Protein AF-A0A848CBA3-F1 (afdb_monomer_lite)

Foldseek 3Di:
DPPPPPPPQFADPVPRDPDDKDWDWDFDWDDDPVDTDDTPPTDDDQQTWIADPPPRDIDGNVNRGPPDDPPPPDFAEAEAECQLADPVRQVLLVVLAADPPDPCNPAWHDDPFGIKGFLDPDPVVVVVSVGDPLVSVVSVVCVVVVGRMYHYGNPTDHDPPRDGHDD

Secondary structure (DSSP, 8-state):
---TTTTTTB--TTT---S-EEE--EEEEEEETTEEEEEEEEE--TTSEEEETTT--EEEHHHHB--S--------EEEEEGGGS-HHHHHHHHHTS--TT-TTTTSEEEETTEEEEE--S-THHHHHTT--HHHHHHHHHHHHTT-SEEEEETTSPPPTTS-----

Sequence (167 aa):
MPNKNMLAGLRCPRCASAEPFDIVVTGWASVYDNKCVDIRNVNWHDTDLCICKKCGYGGVINDFKCSEPMDIPTFETAYISTGHITEEDSHKLNDNAWKEDSEHSDIIISHYAGWIIWVPESSEFFENLGMSDDFMRLLRIVESGGFTMLYLSGGAPLVNGLRKFSW

pLDDT: mean 84.91, std 13.36, range [34.66, 96.5]

InterPro domains:
  IPR046025 Domain of unknown function DUF5983 [PF19419] (80-167)

Organism: NCBI:txid901

Radius of gyration: 27.35 Å; chains: 1; bounding box: 66×35×69 Å

Structure (mmCIF, N/CA/C/O backbone):
data_AF-A0A848CBA3-F1
#
_entry.id   AF-A0A848CBA3-F1
#
loop_
_atom_site.group_PDB
_atom_site.id
_atom_site.type_symbol
_atom_site.label_atom_id
_atom_site.label_alt_id
_atom_site.label_comp_id
_atom_site.label_asym_id
_atom_site.label_entity_id
_atom_site.label_seq_id
_atom_site.pdbx_PDB_ins_code
_atom_site.Cartn_x
_atom_site.Cartn_y
_atom_site.Cartn_z
_atom_site.occupancy
_atom_site.B_iso_or_equiv
_atom_site.auth_seq_id
_atom_site.auth_comp_id
_atom_site.auth_asym_id
_atom_site.auth_atom_id
_atom_site.pdbx_PDB_model_num
ATOM 1 N N . MET A 1 1 ? 21.057 23.018 -20.439 1.00 34.66 1 MET A N 1
ATOM 2 C CA . MET A 1 1 ? 21.353 21.823 -19.615 1.00 34.66 1 MET A CA 1
ATOM 3 C C . MET A 1 1 ? 21.393 20.621 -20.544 1.00 34.66 1 MET A C 1
ATOM 5 O O . MET A 1 1 ? 20.486 20.532 -21.366 1.00 34.66 1 MET A O 1
ATOM 9 N N . PRO A 1 2 ? 22.411 19.746 -20.494 1.00 35.69 2 PRO A N 1
ATOM 10 C CA . PRO A 1 2 ? 22.375 18.518 -21.278 1.00 35.69 2 PRO A CA 1
ATOM 11 C C . PRO A 1 2 ? 21.242 17.628 -20.755 1.00 35.69 2 PRO A C 1
ATOM 13 O O . PRO A 1 2 ? 21.000 17.564 -19.549 1.00 35.69 2 PRO A O 1
ATOM 16 N N . ASN A 1 3 ? 20.511 17.013 -21.683 1.00 39.97 3 ASN A N 1
ATOM 17 C CA . ASN A 1 3 ? 19.377 16.136 -21.419 1.00 39.97 3 ASN A CA 1
ATOM 18 C C . ASN A 1 3 ? 19.822 14.993 -20.486 1.00 39.97 3 ASN A C 1
ATOM 20 O O . ASN A 1 3 ? 20.561 14.104 -20.900 1.00 39.97 3 ASN A O 1
ATOM 24 N N . LYS A 1 4 ? 19.438 15.064 -19.205 1.00 47.22 4 LYS A N 1
ATOM 25 C CA . LYS A 1 4 ? 19.969 14.211 -18.127 1.00 47.22 4 LYS A CA 1
ATOM 26 C C . LYS A 1 4 ? 19.510 12.749 -18.230 1.00 47.22 4 LYS A C 1
ATOM 28 O O . LYS A 1 4 ? 20.057 11.916 -17.526 1.00 47.22 4 LYS A O 1
ATOM 33 N N . ASN A 1 5 ? 18.550 12.437 -19.107 1.00 54.16 5 ASN A N 1
ATOM 34 C CA . ASN A 1 5 ? 17.986 11.097 -19.282 1.00 54.16 5 ASN A CA 1
ATOM 35 C C . ASN A 1 5 ? 17.645 10.815 -20.757 1.00 54.16 5 ASN A C 1
ATOM 37 O O . ASN A 1 5 ? 16.479 10.716 -21.127 1.00 54.16 5 ASN A O 1
ATOM 41 N N . MET A 1 6 ? 18.653 10.664 -21.621 1.00 55.44 6 MET A N 1
ATOM 42 C CA . MET A 1 6 ? 18.426 10.296 -23.032 1.00 55.44 6 MET A CA 1
ATOM 43 C C . MET A 1 6 ? 17.963 8.837 -23.242 1.00 55.44 6 MET A C 1
ATOM 45 O O . MET A 1 6 ? 17.617 8.473 -24.359 1.00 55.44 6 MET A O 1
ATOM 49 N N . LEU A 1 7 ? 17.923 8.014 -22.186 1.00 69.19 7 LEU A N 1
ATOM 50 C CA . LEU A 1 7 ? 17.557 6.588 -22.237 1.00 69.19 7 LEU A CA 1
ATOM 51 C C . LEU A 1 7 ? 16.406 6.232 -21.275 1.00 69.19 7 LEU A C 1
ATOM 53 O O . LEU A 1 7 ? 16.282 5.084 -20.851 1.00 69.19 7 LEU A O 1
ATOM 57 N N . ALA A 1 8 ? 15.588 7.216 -20.876 1.00 67.50 8 ALA A N 1
ATOM 58 C CA . ALA A 1 8 ? 14.459 6.979 -19.976 1.00 67.50 8 ALA A CA 1
ATOM 59 C C . ALA A 1 8 ? 13.558 5.851 -20.515 1.00 67.50 8 ALA A C 1
ATOM 61 O O . ALA A 1 8 ? 13.061 5.937 -21.635 1.00 67.50 8 ALA A O 1
ATOM 62 N N . GLY A 1 9 ? 13.364 4.799 -19.714 1.00 77.12 9 GLY A N 1
ATOM 63 C CA . GLY A 1 9 ? 12.535 3.639 -20.068 1.00 77.12 9 GLY A CA 1
ATOM 64 C C . GLY A 1 9 ? 13.299 2.392 -20.526 1.00 77.12 9 GLY A C 1
ATOM 65 O O . GLY A 1 9 ? 12.665 1.353 -20.709 1.00 77.12 9 GLY A O 1
ATOM 66 N N . LEU A 1 10 ? 14.631 2.450 -20.662 1.00 87.44 10 LEU A N 1
ATOM 67 C CA . LEU A 1 10 ? 15.447 1.258 -20.909 1.00 87.44 10 LEU A CA 1
ATOM 68 C C . LEU A 1 10 ? 15.950 0.628 -19.603 1.00 87.44 10 LEU A C 1
ATOM 70 O O . LEU A 1 10 ? 16.531 1.311 -18.756 1.00 87.44 10 LEU A O 1
ATOM 74 N N . ARG A 1 11 ? 15.779 -0.689 -19.461 1.00 89.25 11 ARG A N 1
ATOM 75 C CA . ARG A 1 11 ? 16.447 -1.515 -18.445 1.00 89.25 11 ARG A CA 1
ATOM 76 C C . ARG A 1 11 ? 16.899 -2.826 -19.058 1.00 89.25 11 ARG A C 1
ATOM 78 O O . ARG A 1 11 ? 16.246 -3.384 -19.928 1.00 89.25 11 ARG A O 1
ATOM 85 N N . CYS A 1 12 ? 18.017 -3.350 -18.567 1.00 90.75 12 CYS A N 1
ATOM 86 C CA . CYS A 1 12 ? 18.440 -4.684 -18.966 1.00 90.75 12 CYS A CA 1
ATOM 87 C C . CYS A 1 12 ? 17.429 -5.735 -18.470 1.00 90.75 12 CYS A C 1
ATOM 89 O O . CYS A 1 12 ? 17.246 -5.830 -17.253 1.00 90.75 12 CYS A O 1
ATOM 91 N N . PRO A 1 13 ? 16.867 -6.591 -19.343 1.00 89.62 13 PRO A N 1
ATOM 92 C CA . PRO A 1 13 ? 15.917 -7.627 -18.926 1.00 89.62 13 PRO A CA 1
ATOM 93 C C . PRO A 1 13 ? 16.566 -8.711 -18.049 1.00 89.62 13 PRO A C 1
ATOM 95 O O . PRO A 1 13 ? 15.881 -9.439 -17.342 1.00 89.62 13 PRO A O 1
ATOM 98 N N . ARG A 1 14 ? 17.904 -8.817 -18.059 1.00 90.62 14 ARG A N 1
ATOM 99 C CA . ARG A 1 14 ? 18.644 -9.832 -17.297 1.00 90.62 14 ARG A CA 1
ATOM 100 C C . ARG A 1 14 ? 19.041 -9.390 -15.889 1.00 90.62 14 ARG A C 1
ATOM 102 O O . ARG A 1 14 ? 19.064 -10.212 -14.983 1.00 90.62 14 ARG A O 1
ATOM 109 N N . CYS A 1 15 ? 19.437 -8.130 -15.705 1.00 91.00 15 CYS A N 1
ATOM 110 C CA . CYS A 1 15 ? 19.979 -7.647 -14.425 1.00 91.00 15 CYS A CA 1
ATOM 111 C C . CYS A 1 15 ? 19.294 -6.385 -13.888 1.00 91.00 15 CYS A C 1
ATOM 113 O O . CYS A 1 15 ? 19.795 -5.789 -12.934 1.00 91.00 15 CYS A O 1
ATOM 115 N N . ALA A 1 16 ? 18.208 -5.947 -14.535 1.00 87.75 16 ALA A N 1
ATOM 116 C CA . ALA A 1 16 ? 17.440 -4.739 -14.226 1.00 87.75 16 ALA A CA 1
ATOM 117 C C . ALA A 1 16 ? 18.255 -3.429 -14.196 1.00 87.75 16 ALA A C 1
ATOM 119 O O . ALA A 1 16 ? 17.749 -2.396 -13.757 1.00 87.75 16 ALA A O 1
ATOM 120 N N . SER A 1 17 ? 19.508 -3.445 -14.672 1.00 86.75 17 SER A N 1
ATOM 121 C CA . SER A 1 17 ? 20.372 -2.264 -14.674 1.00 86.75 17 SER A CA 1
ATOM 122 C C . SER A 1 17 ? 19.800 -1.171 -15.572 1.00 86.75 17 SER A C 1
ATOM 124 O O . SER A 1 17 ? 19.386 -1.454 -16.697 1.00 86.75 17 SER A O 1
ATOM 126 N N . ALA A 1 18 ? 19.833 0.062 -15.067 1.00 84.44 18 ALA A N 1
ATOM 127 C CA . ALA A 1 18 ? 19.541 1.298 -15.794 1.00 84.44 18 ALA A CA 1
ATOM 128 C C . ALA A 1 18 ? 20.826 2.098 -16.110 1.00 84.44 18 ALA A C 1
ATOM 130 O O . ALA A 1 18 ? 20.771 3.291 -16.400 1.00 84.44 18 ALA A O 1
ATOM 131 N N . GLU A 1 19 ? 21.994 1.460 -15.990 1.00 81.62 19 GLU A N 1
ATOM 132 C CA . GLU A 1 19 ? 23.288 2.026 -16.387 1.00 81.62 19 GLU A CA 1
ATOM 133 C C . GLU A 1 19 ? 23.390 2.209 -17.916 1.00 81.62 19 GLU A C 1
ATOM 135 O O . GLU A 1 19 ? 22.557 1.670 -18.647 1.00 81.62 19 GLU A O 1
ATOM 140 N N . PRO A 1 20 ? 24.400 2.945 -18.430 1.00 87.50 20 PRO A N 1
ATOM 141 C CA . PRO A 1 20 ? 24.575 3.140 -19.867 1.00 87.50 20 PRO A CA 1
ATOM 142 C C . PRO A 1 20 ? 24.591 1.827 -20.662 1.00 87.50 20 PRO A C 1
ATOM 144 O O . PRO A 1 20 ? 25.151 0.818 -20.226 1.00 87.50 20 PRO A O 1
ATOM 147 N N . PHE A 1 21 ? 24.020 1.872 -21.863 1.00 89.44 21 PHE A N 1
ATOM 148 C CA . PHE A 1 21 ? 24.009 0.771 -22.822 1.00 89.44 21 PHE A CA 1
ATOM 149 C C . PHE A 1 21 ? 24.909 1.110 -24.010 1.00 89.44 21 PHE A C 1
ATOM 151 O O . PHE A 1 21 ? 24.984 2.273 -24.410 1.00 89.44 21 PHE A O 1
ATOM 158 N N . ASP A 1 22 ? 25.563 0.105 -24.594 1.00 93.50 22 ASP A N 1
ATOM 159 C CA . ASP A 1 22 ? 26.118 0.264 -25.940 1.00 93.50 22 ASP A CA 1
ATOM 160 C C . ASP A 1 22 ? 25.004 0.005 -26.942 1.00 93.50 22 ASP A C 1
ATOM 162 O O . ASP A 1 22 ? 24.430 -1.082 -26.955 1.00 93.50 22 ASP A O 1
ATOM 166 N N . ILE A 1 23 ? 24.700 0.998 -27.769 1.00 92.56 23 ILE A N 1
ATOM 167 C CA . ILE A 1 23 ? 23.636 0.917 -28.764 1.00 92.56 23 ILE A CA 1
ATOM 168 C C . ILE A 1 23 ? 24.257 1.096 -30.144 1.00 92.56 23 ILE A C 1
ATOM 170 O O . ILE A 1 23 ? 25.078 1.993 -30.354 1.00 92.56 23 ILE A O 1
ATOM 174 N N . VAL A 1 24 ? 23.867 0.243 -31.089 1.00 93.69 24 VAL A N 1
ATOM 175 C CA . VAL A 1 24 ? 24.165 0.467 -32.504 1.00 93.69 24 VAL A CA 1
ATOM 176 C C . VAL A 1 24 ? 23.325 1.641 -32.981 1.00 93.69 24 VAL A C 1
ATOM 178 O O . VAL A 1 24 ? 22.107 1.639 -32.853 1.00 93.69 24 VAL A O 1
ATOM 181 N N . VAL A 1 25 ? 23.992 2.655 -33.519 1.00 90.81 25 VAL A N 1
ATOM 182 C CA . VAL A 1 25 ? 23.354 3.891 -33.966 1.00 90.81 25 VAL A CA 1
ATOM 183 C C . VAL A 1 25 ? 23.702 4.179 -35.419 1.00 90.81 25 VAL A C 1
ATOM 185 O O . VAL A 1 25 ? 24.792 3.850 -35.889 1.00 90.81 25 VAL A O 1
ATOM 188 N N . THR A 1 26 ? 22.798 4.858 -36.116 1.00 91.12 26 THR A N 1
ATOM 189 C CA . THR A 1 26 ? 23.044 5.424 -37.446 1.00 91.12 26 THR A CA 1
ATOM 190 C C . THR A 1 26 ? 23.198 6.934 -37.320 1.00 91.12 26 THR A C 1
ATOM 192 O O . THR A 1 26 ? 22.388 7.591 -36.675 1.00 91.12 26 THR A O 1
ATOM 195 N N . GLY A 1 27 ? 24.228 7.517 -37.930 1.00 89.75 27 GLY A N 1
ATOM 196 C CA . GLY A 1 27 ? 24.459 8.959 -37.866 1.00 89.75 27 GLY A CA 1
ATOM 197 C C . GLY A 1 27 ? 25.418 9.449 -38.942 1.00 89.75 27 GLY A C 1
ATOM 198 O O . GLY A 1 27 ? 26.010 8.667 -39.684 1.00 89.75 27 GLY A O 1
ATOM 199 N N . TRP A 1 28 ? 25.573 10.766 -39.021 1.00 88.44 28 TRP A N 1
ATOM 200 C CA . TRP A 1 28 ? 26.497 11.419 -39.941 1.00 88.44 28 TRP A CA 1
ATOM 201 C C . TRP A 1 28 ? 27.844 11.622 -39.265 1.00 88.44 28 TRP A C 1
ATOM 203 O O . TRP A 1 28 ? 27.936 12.368 -38.292 1.00 88.44 28 TRP A O 1
ATOM 213 N N . ALA A 1 29 ? 28.890 10.987 -39.786 1.00 90.62 29 ALA A N 1
ATOM 214 C CA . ALA A 1 29 ? 30.231 11.079 -39.227 1.00 90.62 29 ALA A CA 1
ATOM 215 C C . ALA A 1 29 ? 31.157 11.973 -40.066 1.00 90.62 29 ALA A C 1
ATOM 217 O O . ALA A 1 29 ? 31.191 11.864 -41.292 1.00 90.62 29 ALA A O 1
ATOM 218 N N . SER A 1 30 ? 31.956 12.816 -39.403 1.00 90.75 30 SER A N 1
ATOM 219 C CA . SER A 1 30 ? 33.079 13.522 -40.038 1.00 90.75 30 SER A CA 1
ATOM 220 C C . SER A 1 30 ? 34.309 12.616 -40.058 1.00 90.75 30 SER A C 1
ATOM 222 O O . SER A 1 30 ? 34.947 12.401 -39.019 1.00 90.75 30 SER A O 1
ATOM 224 N N . VAL A 1 31 ? 34.640 12.097 -41.241 1.00 91.06 31 VAL A N 1
ATOM 225 C CA . VAL A 1 31 ? 35.750 11.160 -41.460 1.00 91.06 31 VAL A CA 1
ATOM 226 C C . VAL A 1 31 ? 36.887 11.858 -42.209 1.00 91.06 31 VAL A C 1
ATOM 228 O O . VAL A 1 31 ? 36.670 12.483 -43.243 1.00 91.06 31 VAL A O 1
ATOM 231 N N . TYR A 1 32 ? 38.096 11.738 -41.671 1.00 90.19 32 TYR A N 1
ATOM 232 C CA . TYR A 1 32 ? 39.364 12.131 -42.283 1.00 90.19 32 TYR A CA 1
ATOM 233 C C . TYR A 1 32 ? 40.214 10.874 -42.478 1.00 90.19 32 TYR A C 1
ATOM 235 O O . TYR A 1 32 ? 40.004 9.881 -41.781 1.00 90.19 32 TYR A O 1
ATOM 243 N N . ASP A 1 33 ? 41.231 10.943 -43.336 1.00 92.50 33 ASP A N 1
ATOM 244 C CA . ASP A 1 33 ? 42.093 9.798 -43.675 1.00 92.50 33 ASP A CA 1
ATOM 245 C C . ASP A 1 33 ? 42.679 9.063 -42.457 1.00 92.50 33 ASP A C 1
ATOM 247 O O . ASP A 1 33 ? 42.939 7.865 -42.514 1.00 92.50 33 ASP A O 1
ATOM 251 N N . ASN A 1 34 ? 42.879 9.766 -41.338 1.00 90.38 34 ASN A N 1
ATOM 252 C CA . ASN A 1 34 ? 43.478 9.218 -40.124 1.00 90.38 34 ASN A CA 1
ATOM 253 C C . ASN A 1 34 ? 42.549 9.163 -38.901 1.00 90.38 34 ASN A C 1
ATOM 255 O O . ASN A 1 34 ? 43.006 8.743 -37.836 1.00 90.38 34 ASN A O 1
ATOM 259 N N . LYS A 1 35 ? 41.289 9.613 -38.997 1.00 85.88 35 LYS A N 1
ATOM 260 C CA . LYS A 1 35 ? 40.373 9.634 -37.842 1.00 85.88 35 LYS A CA 1
ATOM 261 C C . LYS A 1 35 ? 38.908 9.855 -38.213 1.00 85.88 35 LYS A C 1
ATOM 263 O O . LYS A 1 35 ? 38.584 10.603 -39.129 1.00 85.88 35 LYS A O 1
ATOM 268 N N . CYS A 1 36 ? 38.020 9.314 -37.386 1.00 86.25 36 CYS A N 1
ATOM 269 C CA . CYS A 1 36 ? 36.623 9.726 -37.289 1.00 86.25 36 CYS A CA 1
ATOM 270 C C . CYS A 1 36 ? 36.481 10.629 -36.058 1.00 86.25 36 CYS A C 1
ATOM 272 O O . CYS A 1 36 ? 36.865 10.224 -34.963 1.00 86.25 36 CYS A O 1
ATOM 274 N N . VAL A 1 37 ? 36.012 11.866 -36.235 1.00 75.69 37 VAL A N 1
ATOM 275 C CA . VAL A 1 37 ? 36.094 12.893 -35.173 1.00 75.69 37 VAL A CA 1
ATOM 276 C C . VAL A 1 37 ? 34.788 13.061 -34.416 1.00 75.69 37 VAL A C 1
ATOM 278 O O . VAL A 1 37 ? 34.812 13.323 -33.218 1.00 75.69 37 VAL A O 1
ATOM 281 N N . ASP A 1 38 ? 33.660 12.957 -35.112 1.00 82.25 38 ASP A N 1
ATOM 282 C CA . ASP A 1 38 ? 32.371 13.368 -34.568 1.00 82.25 38 ASP A CA 1
ATOM 283 C C . ASP A 1 38 ? 31.243 12.652 -35.310 1.00 82.25 38 ASP A C 1
ATOM 285 O O . ASP A 1 38 ? 31.302 12.556 -36.539 1.00 82.25 38 ASP A O 1
ATOM 289 N N . ILE A 1 39 ? 30.239 12.169 -34.576 1.00 85.00 39 ILE A N 1
ATOM 290 C CA . ILE A 1 39 ? 29.006 11.600 -35.130 1.00 85.00 39 ILE A CA 1
ATOM 291 C C . ILE A 1 39 ? 27.861 12.525 -34.721 1.00 85.00 39 ILE A C 1
ATOM 293 O O . ILE A 1 39 ? 27.578 12.712 -33.540 1.00 85.00 39 ILE A O 1
ATOM 297 N N . ARG A 1 40 ? 27.189 13.102 -35.716 1.00 86.06 40 ARG A N 1
ATOM 298 C CA . ARG A 1 40 ? 26.055 14.017 -35.565 1.00 86.06 40 ARG A CA 1
ATOM 299 C C . ARG A 1 40 ? 24.778 13.359 -36.055 1.00 86.06 40 ARG A C 1
ATOM 301 O O . ARG A 1 40 ? 24.822 12.431 -36.858 1.00 86.06 40 ARG A O 1
ATOM 308 N N . ASN A 1 41 ? 23.637 13.892 -35.621 1.00 83.81 41 ASN A N 1
ATOM 309 C CA . ASN A 1 41 ? 22.312 13.382 -35.992 1.00 83.81 41 ASN A CA 1
ATOM 310 C C . ASN A 1 41 ? 22.206 11.868 -35.745 1.00 83.81 41 ASN A C 1
ATOM 312 O O . ASN A 1 41 ? 21.786 11.112 -36.618 1.00 83.81 41 ASN A O 1
ATOM 316 N N . VAL A 1 42 ? 22.674 11.449 -34.569 1.00 86.88 42 VAL A N 1
ATOM 317 C CA . VAL A 1 42 ? 22.627 10.064 -34.117 1.00 86.88 42 VAL A CA 1
ATOM 318 C C . VAL A 1 42 ? 21.166 9.665 -33.957 1.00 86.88 42 VAL A C 1
ATOM 320 O O . VAL A 1 42 ? 20.422 10.319 -33.228 1.00 86.88 42 VAL A O 1
ATOM 323 N N . ASN A 1 43 ? 20.775 8.602 -34.641 1.00 87.44 43 ASN A N 1
ATOM 324 C CA . ASN A 1 43 ? 19.467 7.988 -34.549 1.00 87.44 43 ASN A CA 1
ATOM 325 C C . ASN A 1 43 ? 19.619 6.502 -34.226 1.00 87.44 43 ASN A C 1
ATOM 327 O O . ASN A 1 43 ? 20.600 5.867 -34.619 1.00 87.44 43 ASN A O 1
ATOM 331 N N . TRP A 1 44 ? 18.632 5.957 -33.534 1.00 90.75 44 TRP A N 1
ATOM 332 C CA . TRP A 1 44 ? 18.513 4.532 -33.261 1.00 90.75 44 TRP A CA 1
ATOM 333 C C . TRP A 1 44 ? 17.044 4.125 -33.309 1.00 90.75 44 TRP A C 1
ATOM 335 O O . TRP A 1 44 ? 16.138 4.940 -33.117 1.00 90.75 44 TRP A O 1
ATOM 345 N N . HIS A 1 45 ? 16.821 2.849 -33.569 1.00 91.12 45 HIS A N 1
ATOM 346 C CA . HIS A 1 45 ? 15.527 2.218 -33.731 1.00 91.12 45 HIS A CA 1
ATOM 347 C C . HIS A 1 45 ? 15.389 1.047 -32.766 1.00 91.12 45 HIS A C 1
ATOM 349 O O . HIS A 1 45 ? 16.365 0.458 -32.316 1.00 91.12 45 HIS A O 1
ATOM 355 N N . ASP A 1 46 ? 14.154 0.653 -32.487 1.00 91.56 46 ASP A N 1
ATOM 356 C CA . ASP A 1 46 ? 13.849 -0.418 -31.532 1.00 91.56 46 ASP A CA 1
ATOM 357 C C . ASP A 1 46 ? 14.455 -1.775 -31.918 1.00 91.56 46 ASP A C 1
ATOM 359 O O . ASP A 1 46 ? 14.668 -2.634 -31.066 1.00 91.56 46 ASP A O 1
ATOM 363 N N . THR A 1 47 ? 14.756 -1.959 -33.201 1.00 93.69 47 THR A N 1
ATOM 364 C CA . THR A 1 47 ? 15.395 -3.152 -33.762 1.00 93.69 47 THR A CA 1
ATOM 365 C C . THR A 1 47 ? 16.921 -3.106 -33.730 1.00 93.69 47 THR A C 1
ATOM 367 O O . THR A 1 47 ? 17.555 -4.104 -34.067 1.00 93.69 47 THR A O 1
ATOM 370 N N . ASP A 1 48 ? 17.522 -1.968 -33.377 1.00 95.00 48 ASP A N 1
ATOM 371 C CA . ASP A 1 48 ? 18.976 -1.840 -33.317 1.00 95.00 48 ASP A CA 1
ATOM 372 C C . ASP A 1 48 ? 19.531 -2.579 -32.098 1.00 95.00 48 ASP A C 1
ATOM 374 O O . ASP A 1 48 ? 18.866 -2.728 -31.071 1.00 95.00 48 ASP A O 1
ATOM 378 N N . LEU A 1 49 ? 20.765 -3.071 -32.215 1.00 95.44 49 LEU A N 1
ATOM 379 C CA . LEU A 1 49 ? 21.398 -3.851 -31.156 1.00 95.44 49 LEU A CA 1
ATOM 380 C C . LEU A 1 49 ? 21.707 -2.984 -29.933 1.00 95.44 49 LEU A C 1
ATOM 382 O O . LEU A 1 49 ? 22.179 -1.853 -30.054 1.00 95.44 49 LEU A O 1
ATOM 386 N N . CYS A 1 50 ? 21.502 -3.564 -28.758 1.00 94.88 50 CYS A N 1
ATOM 387 C CA . CYS A 1 50 ? 21.723 -2.963 -27.454 1.00 94.88 50 CYS A CA 1
ATOM 388 C C . CYS A 1 50 ? 22.459 -3.958 -26.545 1.00 94.88 50 CYS A C 1
ATOM 390 O O . CYS A 1 50 ? 22.075 -5.127 -26.453 1.00 94.88 50 CYS A O 1
ATOM 392 N N . ILE A 1 51 ? 23.519 -3.507 -25.869 1.00 95.81 51 ILE A N 1
ATOM 393 C CA . ILE A 1 51 ? 24.317 -4.314 -24.937 1.00 95.81 51 ILE A CA 1
ATOM 394 C C . ILE A 1 51 ? 24.338 -3.651 -23.559 1.00 95.81 51 ILE A C 1
ATOM 396 O O . ILE A 1 51 ? 24.703 -2.484 -23.401 1.00 95.81 51 ILE A O 1
ATOM 400 N N . CYS A 1 52 ? 23.997 -4.426 -22.528 1.00 94.44 52 CYS A N 1
ATOM 401 C CA . CYS A 1 52 ? 24.115 -4.001 -21.138 1.00 94.44 52 CYS A CA 1
ATOM 402 C C . CYS A 1 52 ? 25.581 -3.967 -20.691 1.00 94.44 52 CYS A C 1
ATOM 404 O O . CYS A 1 52 ? 26.215 -5.019 -20.588 1.00 94.44 52 CYS A O 1
ATOM 406 N N . LYS A 1 53 ? 26.091 -2.793 -20.294 1.00 93.62 53 LYS A N 1
ATOM 407 C CA . LYS A 1 53 ? 27.454 -2.655 -19.750 1.00 93.62 53 LYS A CA 1
ATOM 408 C C . LYS A 1 53 ? 27.703 -3.460 -18.472 1.00 93.62 53 LYS A C 1
ATOM 410 O O . LYS A 1 53 ? 28.816 -3.928 -18.265 1.00 93.62 53 LYS A O 1
ATOM 415 N N . LYS A 1 54 ? 26.677 -3.648 -17.633 1.00 92.94 54 LYS A N 1
ATOM 416 C CA . LYS A 1 54 ? 26.808 -4.327 -16.334 1.00 92.94 54 LYS A CA 1
ATOM 417 C C . LYS A 1 54 ? 26.954 -5.844 -16.449 1.00 92.94 54 LYS A C 1
ATOM 419 O O . LYS A 1 54 ? 27.764 -6.433 -15.747 1.00 92.94 54 LYS A O 1
ATOM 424 N N . CYS A 1 55 ? 26.127 -6.488 -17.277 1.00 94.88 55 CYS A N 1
ATOM 425 C CA . CYS A 1 55 ? 26.066 -7.957 -17.348 1.00 94.88 55 CYS A CA 1
ATOM 426 C C . CYS A 1 55 ? 26.417 -8.547 -18.721 1.00 94.88 55 CYS A C 1
ATOM 428 O O . CYS A 1 55 ? 26.398 -9.768 -18.873 1.00 94.88 55 CYS A O 1
ATOM 430 N N . GLY A 1 56 ? 26.691 -7.708 -19.724 1.00 94.94 56 GLY A N 1
ATOM 431 C CA . GLY A 1 56 ? 27.044 -8.133 -21.080 1.00 94.94 56 GLY A CA 1
ATOM 432 C C . GLY A 1 56 ? 25.897 -8.742 -21.891 1.00 94.94 56 GLY A C 1
ATOM 433 O O . GLY A 1 56 ? 26.139 -9.245 -22.982 1.00 94.94 56 GLY A O 1
ATOM 434 N N . TYR A 1 57 ? 24.657 -8.731 -21.387 1.00 95.06 57 TYR A N 1
ATOM 435 C CA . TYR A 1 57 ? 23.497 -9.195 -22.153 1.00 95.06 57 TYR A CA 1
ATOM 436 C C . TYR A 1 57 ? 23.311 -8.336 -23.410 1.00 95.06 57 TYR A C 1
ATOM 438 O O . TYR A 1 57 ? 23.268 -7.109 -23.299 1.00 95.06 57 TYR A O 1
ATOM 446 N N . GLY A 1 58 ? 23.197 -8.988 -24.568 1.00 95.94 58 GLY A N 1
ATOM 447 C CA . GLY A 1 58 ? 22.933 -8.363 -25.861 1.00 95.94 58 GLY A CA 1
ATOM 448 C C . GLY A 1 58 ? 21.559 -8.759 -26.396 1.00 95.94 58 GLY A C 1
ATOM 449 O O . GLY A 1 58 ? 21.187 -9.928 -26.323 1.00 95.94 58 GLY A O 1
ATOM 450 N N . GLY A 1 59 ? 20.833 -7.786 -26.936 1.00 94.56 59 GLY A N 1
ATOM 451 C CA . GLY A 1 59 ? 19.526 -7.949 -27.578 1.00 94.56 59 GLY A CA 1
ATOM 452 C C . GLY A 1 59 ? 19.243 -6.764 -28.499 1.00 94.56 59 GLY A C 1
ATOM 453 O O . GLY A 1 59 ? 20.168 -6.023 -28.838 1.00 94.56 59 GLY A O 1
ATOM 454 N N . VAL A 1 60 ? 17.991 -6.559 -28.894 1.00 95.38 60 VAL A N 1
ATOM 455 C CA . VAL A 1 60 ? 17.570 -5.330 -29.595 1.00 95.38 60 VAL A CA 1
ATOM 456 C C . VAL A 1 60 ? 17.021 -4.312 -28.599 1.00 95.38 60 VAL A C 1
ATOM 458 O O . VAL A 1 60 ? 16.551 -4.708 -27.539 1.00 95.38 60 VAL A O 1
ATOM 461 N N . ILE A 1 61 ? 17.050 -3.008 -28.900 1.00 92.81 61 ILE A N 1
ATOM 462 C CA . ILE A 1 61 ? 16.559 -1.951 -27.988 1.00 92.81 61 ILE A CA 1
ATOM 463 C C . ILE A 1 61 ? 15.153 -2.259 -27.451 1.00 92.81 61 ILE A C 1
ATOM 465 O O . ILE A 1 61 ? 14.881 -1.998 -26.280 1.00 92.81 61 ILE A O 1
ATOM 469 N N . ASN A 1 62 ? 14.279 -2.852 -28.267 1.00 91.75 62 ASN A N 1
ATOM 470 C CA . ASN A 1 62 ? 12.935 -3.241 -27.852 1.00 91.75 62 ASN A CA 1
ATOM 471 C C . ASN A 1 62 ? 12.924 -4.218 -26.664 1.00 91.75 62 ASN A C 1
ATOM 473 O O . ASN A 1 62 ? 12.078 -4.079 -25.791 1.00 91.75 62 ASN A O 1
ATOM 477 N N . ASP A 1 63 ? 13.890 -5.139 -26.581 1.00 91.31 63 ASP A N 1
ATOM 478 C CA . ASP A 1 63 ? 14.023 -6.094 -25.466 1.00 91.31 63 ASP A CA 1
ATOM 479 C C . ASP A 1 63 ? 14.395 -5.401 -24.146 1.00 91.31 63 ASP A C 1
ATOM 481 O O . ASP A 1 63 ? 14.262 -5.971 -23.064 1.00 91.31 63 ASP A O 1
ATOM 485 N N . PHE A 1 64 ? 14.922 -4.179 -24.239 1.00 90.12 64 PHE A N 1
ATOM 486 C CA . PHE A 1 64 ? 15.323 -3.359 -23.102 1.00 90.12 64 PHE A CA 1
ATOM 487 C C . PHE A 1 64 ? 14.259 -2.326 -22.743 1.00 90.12 64 PHE A C 1
ATOM 489 O O . PHE A 1 64 ? 14.356 -1.703 -21.686 1.00 90.12 64 PHE A O 1
ATOM 496 N N . LYS A 1 65 ? 13.245 -2.115 -23.591 1.00 87.50 65 LYS A N 1
ATOM 497 C CA . LYS A 1 65 ? 12.116 -1.257 -23.245 1.00 87.50 65 LYS A CA 1
ATOM 498 C C . LYS A 1 65 ? 11.305 -1.946 -22.162 1.00 87.50 65 LYS A C 1
ATOM 500 O O . LYS A 1 65 ? 10.780 -3.035 -22.359 1.00 87.50 65 LYS A O 1
ATOM 505 N N . CYS A 1 66 ? 11.167 -1.286 -21.020 1.00 74.56 66 CYS A N 1
ATOM 506 C CA . CYS A 1 66 ? 10.187 -1.700 -20.026 1.00 74.56 66 CYS A CA 1
ATOM 507 C C . CYS A 1 66 ? 8.799 -1.369 -20.592 1.00 74.56 66 CYS A C 1
ATOM 509 O O . CYS A 1 66 ? 8.348 -0.230 -20.485 1.00 74.56 66 CYS A O 1
ATOM 511 N N . SER A 1 67 ? 8.171 -2.325 -21.281 1.00 62.16 67 SER A N 1
ATOM 512 C CA . SER A 1 67 ? 6.858 -2.140 -21.912 1.00 62.16 67 SER A CA 1
ATOM 513 C C . SER A 1 67 ? 5.685 -2.346 -20.965 1.00 62.16 67 SER A C 1
ATOM 515 O O . SER A 1 67 ? 4.548 -2.143 -21.378 1.00 62.16 67 SER A O 1
ATOM 517 N N . GLU A 1 68 ? 5.925 -2.724 -19.715 1.00 57.78 68 GLU A N 1
ATOM 518 C CA . GLU A 1 68 ? 4.844 -2.900 -18.758 1.00 57.78 68 GLU A CA 1
ATOM 519 C C . GLU A 1 68 ? 4.830 -1.720 -17.786 1.00 57.78 68 GLU A C 1
ATOM 521 O O . GLU A 1 68 ? 5.889 -1.357 -17.250 1.00 57.78 68 GLU A O 1
ATOM 526 N N . PRO A 1 69 ? 3.664 -1.070 -17.571 1.00 57.84 69 PRO A N 1
ATOM 527 C CA . PRO A 1 69 ? 3.509 -0.256 -16.380 1.00 57.84 69 PRO A CA 1
ATOM 528 C C . PRO A 1 69 ? 3.941 -1.136 -15.213 1.00 57.84 69 PRO A C 1
ATOM 530 O O . PRO A 1 69 ? 3.612 -2.317 -15.177 1.00 57.84 69 PRO A O 1
ATOM 533 N N . MET A 1 70 ? 4.745 -0.583 -14.307 1.00 58.59 70 MET A N 1
ATOM 534 C CA . MET A 1 70 ? 5.032 -1.270 -13.057 1.00 58.59 70 MET A CA 1
ATOM 535 C C . MET A 1 70 ? 3.680 -1.715 -12.502 1.00 58.59 70 MET A C 1
ATOM 537 O O . MET A 1 70 ? 2.822 -0.855 -12.297 1.00 58.59 70 MET A O 1
ATOM 541 N N . ASP A 1 71 ? 3.471 -3.024 -12.359 1.00 62.09 71 ASP A N 1
ATOM 542 C CA . ASP A 1 71 ? 2.309 -3.550 -11.657 1.00 62.09 71 ASP A CA 1
ATOM 543 C C . ASP A 1 71 ? 2.443 -3.044 -10.227 1.00 62.09 71 ASP A C 1
ATOM 545 O O . ASP A 1 71 ? 3.167 -3.599 -9.401 1.00 62.09 71 ASP A O 1
ATOM 549 N N . ILE A 1 72 ? 1.842 -1.884 -9.973 1.00 68.44 72 ILE A N 1
ATOM 550 C CA . ILE A 1 72 ? 1.734 -1.332 -8.638 1.00 68.44 72 ILE A CA 1
ATOM 551 C C . ILE A 1 72 ? 0.683 -2.214 -7.976 1.00 68.44 72 ILE A C 1
ATOM 553 O O . ILE A 1 72 ? -0.472 -2.175 -8.410 1.00 68.44 72 ILE A O 1
ATOM 557 N N . PRO A 1 73 ? 1.053 -3.034 -6.977 1.00 70.31 73 PRO A N 1
ATOM 558 C CA . PRO A 1 73 ? 0.077 -3.862 -6.298 1.00 70.31 73 PRO A CA 1
ATOM 559 C C . PRO A 1 73 ? -1.011 -2.954 -5.725 1.00 70.31 73 PRO A C 1
ATOM 561 O O . PRO A 1 73 ? -0.726 -1.963 -5.047 1.00 70.31 73 PRO A O 1
ATOM 564 N N . THR A 1 74 ? -2.261 -3.264 -6.052 1.00 76.88 74 THR A N 1
ATOM 565 C CA . THR A 1 74 ? -3.422 -2.585 -5.484 1.00 76.88 74 THR A CA 1
ATOM 566 C C . THR A 1 74 ? -3.898 -3.353 -4.265 1.00 76.88 74 THR A C 1
ATOM 568 O O . THR A 1 74 ? -3.969 -4.580 -4.287 1.00 76.88 74 THR A O 1
ATOM 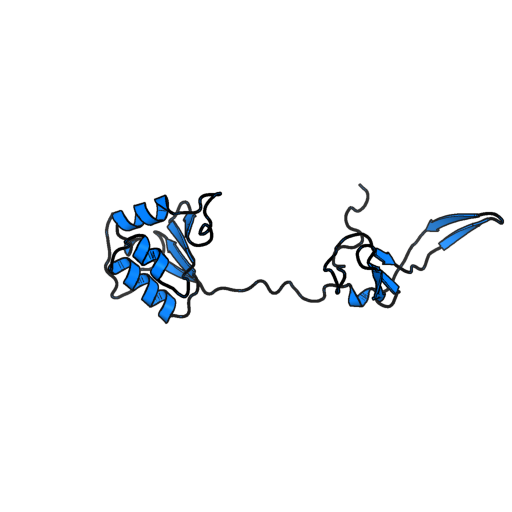571 N N . PHE A 1 75 ? -4.253 -2.620 -3.218 1.00 83.31 75 PHE A N 1
ATOM 572 C CA . PHE A 1 75 ? -4.711 -3.165 -1.948 1.00 83.31 75 PHE A CA 1
ATOM 573 C C . PHE A 1 75 ? -6.098 -2.603 -1.643 1.00 83.31 75 PHE A C 1
ATOM 575 O O . PHE A 1 75 ? -6.327 -1.400 -1.797 1.00 83.31 75 PHE A O 1
ATOM 582 N N . GLU A 1 76 ? -7.018 -3.456 -1.197 1.00 91.19 76 GLU A N 1
ATOM 583 C CA . GLU A 1 76 ? -8.350 -3.023 -0.772 1.00 91.19 76 GLU A CA 1
ATOM 584 C C . GLU A 1 76 ? -8.281 -2.494 0.665 1.00 91.19 76 GLU A C 1
ATOM 586 O O . GLU A 1 76 ? -7.767 -3.159 1.569 1.00 91.19 76 GLU A O 1
ATOM 591 N N . THR A 1 77 ? -8.799 -1.282 0.880 1.00 93.31 77 THR A N 1
ATOM 592 C CA . THR A 1 77 ? -8.722 -0.585 2.173 1.00 93.31 77 THR A CA 1
ATOM 593 C C . THR A 1 77 ? -10.108 -0.366 2.769 1.00 93.31 77 THR A C 1
ATOM 595 O O . THR A 1 77 ? -10.959 0.285 2.162 1.00 93.31 77 THR A O 1
ATOM 598 N N . ALA A 1 78 ? -10.323 -0.837 3.996 1.00 95.19 78 ALA A N 1
ATOM 599 C CA . ALA A 1 78 ? -11.507 -0.505 4.778 1.00 95.19 78 ALA A CA 1
ATOM 600 C C . ALA A 1 78 ? -11.355 0.887 5.413 1.00 95.19 78 ALA A C 1
ATOM 602 O O . ALA A 1 78 ? -10.378 1.144 6.111 1.00 95.19 78 ALA A O 1
ATOM 603 N N . TYR A 1 79 ? -12.329 1.781 5.215 1.00 95.88 79 TYR A N 1
ATOM 604 C CA . TYR A 1 79 ? -12.333 3.130 5.797 1.00 95.88 79 TYR A CA 1
ATOM 605 C C . TYR A 1 79 ? -13.346 3.229 6.943 1.00 95.88 79 TYR A C 1
ATOM 607 O O . TYR A 1 79 ? -14.555 3.224 6.701 1.00 95.88 79 TYR A O 1
ATOM 615 N N . ILE A 1 80 ? -12.863 3.279 8.190 1.00 96.38 80 ILE A N 1
ATOM 616 C CA . ILE A 1 80 ? -13.683 3.075 9.397 1.00 96.38 80 ILE A CA 1
ATOM 617 C C . ILE A 1 80 ? -13.406 4.148 10.455 1.00 96.38 80 ILE A C 1
ATOM 619 O O . ILE A 1 80 ? -12.293 4.647 10.597 1.00 96.38 80 ILE A O 1
ATOM 623 N N . SER A 1 81 ? -14.440 4.539 11.201 1.00 95.88 81 SER A N 1
ATOM 624 C CA . SER A 1 81 ? -14.335 5.553 12.251 1.00 95.88 81 SER A CA 1
ATOM 625 C C . SER A 1 81 ? -13.375 5.156 13.377 1.00 95.88 81 SER A C 1
ATOM 627 O O . SER A 1 81 ? -13.462 4.044 13.902 1.00 95.88 81 SER A O 1
ATOM 629 N N . THR A 1 82 ? -12.564 6.106 13.858 1.00 95.12 82 THR A N 1
ATOM 630 C CA . THR A 1 82 ? -11.820 5.953 15.126 1.00 95.12 82 THR A CA 1
ATOM 631 C C . THR A 1 82 ? -12.740 5.794 16.339 1.00 95.12 82 THR A C 1
ATOM 633 O O . THR A 1 82 ? -12.299 5.308 17.373 1.00 95.12 82 THR A O 1
ATOM 636 N N . GLY A 1 83 ? -14.036 6.104 16.213 1.00 95.69 83 GLY A N 1
ATOM 637 C CA . GLY A 1 83 ? -15.032 5.869 17.261 1.00 95.69 83 GLY A CA 1
ATOM 638 C C . GLY A 1 83 ? -15.244 4.394 17.631 1.00 95.69 83 GLY A C 1
ATOM 639 O O . GLY A 1 83 ? -15.990 4.122 18.567 1.00 95.69 83 GLY A O 1
ATOM 640 N N . HIS A 1 84 ? -14.622 3.443 16.925 1.00 96.50 84 HIS A N 1
ATOM 641 C CA . HIS A 1 84 ? -14.584 2.019 17.295 1.00 96.50 84 HIS A CA 1
ATOM 642 C C . HIS A 1 84 ? -13.340 1.605 18.084 1.00 96.50 84 HIS A C 1
ATOM 644 O O . HIS A 1 84 ? -13.210 0.442 18.453 1.00 96.50 84 HIS A O 1
ATOM 650 N N . ILE A 1 85 ? -12.434 2.541 18.341 1.00 95.75 85 ILE A N 1
ATOM 651 C CA . ILE A 1 85 ? -11.173 2.301 19.035 1.00 95.75 85 ILE A CA 1
ATOM 652 C C . ILE A 1 85 ? -11.329 2.800 20.466 1.00 95.75 85 ILE A C 1
ATOM 654 O O . ILE A 1 85 ? -11.972 3.824 20.691 1.00 95.75 85 ILE A O 1
ATOM 658 N N . THR A 1 86 ? -10.788 2.080 21.445 1.00 96.00 86 THR A N 1
ATOM 659 C CA . THR A 1 86 ? -10.731 2.576 22.826 1.00 96.00 86 THR A CA 1
ATOM 660 C C . THR A 1 86 ? -9.631 3.633 22.965 1.00 96.00 86 THR A C 1
ATOM 662 O O . THR A 1 86 ? -8.699 3.670 22.165 1.00 96.00 86 THR A O 1
ATOM 665 N N . GLU A 1 87 ? -9.707 4.491 23.984 1.00 95.25 87 GLU A N 1
ATOM 666 C CA . GLU A 1 87 ? -8.636 5.461 24.263 1.00 95.25 87 GLU A CA 1
ATOM 667 C C . GLU A 1 87 ? -7.305 4.732 24.521 1.00 95.25 87 GLU A C 1
ATOM 669 O O . GLU A 1 87 ? -6.277 5.081 23.945 1.00 95.25 87 GLU A O 1
ATOM 674 N N . GLU A 1 88 ? -7.343 3.641 25.291 1.00 95.62 88 GLU A N 1
ATOM 675 C CA . GLU A 1 88 ? -6.184 2.792 25.582 1.00 95.62 88 GLU A CA 1
ATOM 676 C C . GLU A 1 88 ? -5.560 2.191 24.313 1.00 95.62 88 GLU A C 1
ATOM 678 O O . GLU A 1 88 ? -4.349 2.280 24.111 1.00 95.62 88 GLU A O 1
ATOM 683 N N . ASP A 1 89 ? -6.379 1.621 23.427 1.00 94.88 89 ASP A N 1
ATOM 684 C CA . ASP A 1 89 ? -5.911 1.082 22.147 1.00 94.88 89 ASP A CA 1
ATOM 685 C C . ASP A 1 89 ? -5.327 2.180 21.254 1.00 94.88 89 ASP A C 1
ATOM 687 O O . ASP A 1 89 ? -4.343 1.949 20.556 1.00 94.88 89 ASP A O 1
ATOM 691 N N . SER A 1 90 ? -5.880 3.395 21.298 1.00 93.12 90 SER A N 1
ATOM 692 C CA . SER A 1 90 ? -5.336 4.521 20.533 1.00 93.12 90 SER A CA 1
ATOM 693 C C . SER A 1 90 ? -3.920 4.901 20.973 1.00 93.12 90 SER A C 1
ATOM 695 O O . SER A 1 90 ? -3.072 5.215 20.133 1.00 93.12 90 SER A O 1
ATOM 697 N N . HIS A 1 91 ? -3.636 4.815 22.277 1.00 92.25 91 HIS A N 1
ATOM 698 C CA . HIS A 1 91 ? -2.291 5.016 22.805 1.00 92.25 91 HIS A CA 1
ATOM 699 C C . HIS A 1 91 ? -1.354 3.905 22.338 1.00 92.25 91 HIS A C 1
ATOM 701 O O . HIS A 1 91 ? -0.293 4.215 21.804 1.00 92.25 91 HIS A O 1
ATOM 707 N N . LYS A 1 92 ? -1.776 2.635 22.411 1.00 91.50 92 LYS A N 1
ATOM 708 C CA . LYS A 1 92 ? -0.989 1.494 21.903 1.00 91.50 92 LYS A CA 1
ATOM 709 C C . LYS A 1 92 ? -0.666 1.640 20.416 1.00 91.50 92 LYS A C 1
ATOM 711 O O . LYS A 1 92 ? 0.478 1.422 20.022 1.00 91.50 92 LYS A O 1
ATOM 716 N N . LEU A 1 93 ? -1.639 2.043 19.596 1.00 89.88 93 LEU A N 1
ATOM 717 C CA . LEU A 1 93 ? -1.427 2.287 18.167 1.00 89.88 93 LEU A CA 1
ATOM 718 C C . LEU A 1 93 ? -0.427 3.421 17.925 1.00 89.88 93 LEU A C 1
ATOM 720 O O . LEU A 1 93 ? 0.434 3.289 17.064 1.00 89.88 93 LEU A O 1
ATOM 724 N N . ASN A 1 94 ? -0.501 4.517 18.684 1.00 89.31 94 ASN A N 1
ATOM 725 C CA . ASN A 1 94 ? 0.460 5.617 18.571 1.00 89.31 94 ASN A CA 1
ATOM 726 C C . ASN A 1 94 ? 1.864 5.230 19.046 1.00 89.31 94 ASN A C 1
ATOM 728 O O . ASN A 1 94 ? 2.844 5.552 18.377 1.00 89.31 94 ASN A O 1
ATOM 732 N N . ASP A 1 95 ? 1.969 4.508 20.159 1.00 87.62 95 ASP A N 1
ATOM 733 C CA . ASP A 1 95 ? 3.246 4.084 20.734 1.00 87.62 95 ASP A CA 1
ATOM 734 C C . ASP A 1 95 ? 3.981 3.074 19.841 1.00 87.62 95 ASP A C 1
ATOM 736 O O . ASP A 1 95 ? 5.207 2.949 19.927 1.00 87.62 95 ASP A O 1
ATOM 740 N N . ASN A 1 96 ? 3.245 2.379 18.970 1.00 84.06 96 ASN A N 1
ATOM 741 C CA . ASN A 1 96 ? 3.763 1.385 18.030 1.00 84.06 96 ASN A CA 1
ATOM 742 C C . ASN A 1 96 ? 3.660 1.819 16.558 1.00 84.06 96 ASN A C 1
ATOM 744 O O . ASN A 1 96 ? 3.989 1.033 15.672 1.00 84.06 96 ASN A O 1
ATOM 748 N N . ALA A 1 97 ? 3.234 3.055 16.280 1.00 83.56 97 ALA A N 1
ATOM 749 C CA . ALA A 1 97 ? 3.294 3.616 14.936 1.00 83.56 97 ALA A CA 1
ATOM 750 C C . ALA A 1 97 ? 4.755 3.770 14.493 1.00 83.56 97 ALA A C 1
ATOM 752 O O . ALA A 1 97 ? 5.621 4.030 15.330 1.00 83.56 97 ALA A O 1
ATOM 753 N N . TRP A 1 98 ? 4.998 3.601 13.187 1.00 74.44 98 TRP A N 1
ATOM 754 C CA . TRP A 1 98 ? 6.299 3.617 12.504 1.00 74.44 98 TRP A CA 1
ATOM 755 C C . TRP A 1 98 ? 7.424 4.321 13.287 1.00 74.44 98 TRP A C 1
ATOM 757 O O . TRP A 1 98 ? 7.442 5.546 13.433 1.00 74.44 98 TRP A O 1
ATOM 767 N N . LYS A 1 99 ? 8.383 3.520 13.767 1.00 65.19 99 LYS A N 1
ATOM 768 C CA . LYS A 1 99 ? 9.676 3.962 14.310 1.00 65.19 99 LYS A C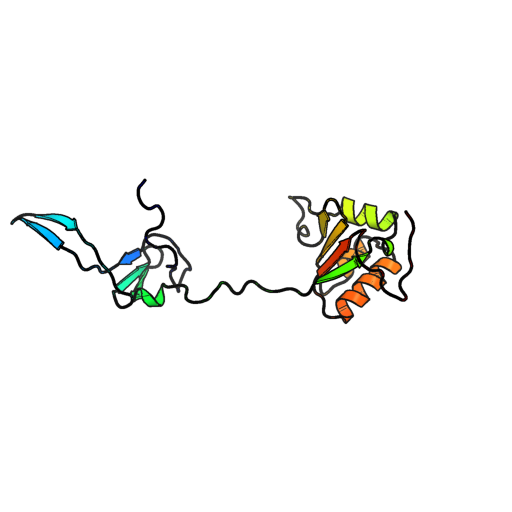A 1
ATOM 769 C C . LYS A 1 99 ? 10.763 3.448 13.369 1.00 65.19 99 LYS A C 1
ATOM 771 O O . LYS A 1 99 ? 10.777 2.245 13.099 1.00 65.19 99 LYS A O 1
ATOM 776 N N . GLU A 1 100 ? 11.648 4.338 12.906 1.00 56.06 100 GLU A N 1
ATOM 777 C CA . GLU A 1 100 ? 12.690 4.076 11.886 1.00 56.06 100 GLU A CA 1
ATOM 778 C C . GLU A 1 100 ? 13.540 2.812 12.146 1.00 56.06 100 GLU A C 1
ATOM 780 O O . GLU A 1 100 ? 14.028 2.214 11.194 1.00 56.06 100 GLU A O 1
ATOM 785 N N . ASP A 1 101 ? 13.652 2.357 13.400 1.00 57.09 101 ASP A N 1
ATOM 786 C CA . ASP A 1 101 ? 14.478 1.211 13.815 1.00 57.09 101 ASP A CA 1
ATOM 787 C C . ASP A 1 101 ? 13.702 -0.095 14.102 1.00 57.09 101 ASP A C 1
ATOM 789 O O . ASP A 1 101 ? 14.267 -1.042 14.651 1.00 57.09 101 ASP A O 1
ATOM 793 N N . SER A 1 102 ? 12.404 -0.181 13.789 1.00 57.78 102 SER A N 1
ATOM 794 C CA . SER A 1 102 ? 11.615 -1.390 14.088 1.00 57.78 102 SER A CA 1
ATOM 795 C C . SER A 1 102 ? 11.491 -2.332 12.886 1.00 57.78 102 SER A C 1
ATOM 797 O O . SER A 1 102 ? 11.056 -1.937 11.806 1.00 57.78 102 SER A O 1
ATOM 799 N N . GLU A 1 103 ? 11.797 -3.619 13.097 1.00 59.28 103 GLU A N 1
ATOM 800 C CA . GLU A 1 103 ? 11.615 -4.699 12.105 1.00 59.28 103 GLU A CA 1
ATOM 801 C C . GLU A 1 103 ? 10.147 -4.880 11.666 1.00 59.28 103 GLU A C 1
ATOM 803 O O . GLU A 1 103 ? 9.863 -5.654 10.762 1.00 59.28 103 GLU A O 1
ATOM 808 N N . HIS A 1 104 ? 9.202 -4.224 12.346 1.00 57.34 104 HIS A N 1
ATOM 809 C CA . HIS A 1 104 ? 7.750 -4.351 12.150 1.00 57.34 104 HIS A CA 1
ATOM 810 C C . HIS A 1 104 ? 7.117 -3.012 11.732 1.00 57.34 104 HIS A C 1
ATOM 812 O O . HIS A 1 104 ? 5.908 -2.812 11.846 1.00 57.34 104 HIS A O 1
ATOM 818 N N . SER A 1 105 ? 7.952 -2.072 11.286 1.00 55.72 105 SER A N 1
ATOM 819 C CA . SER A 1 105 ? 7.590 -0.686 10.989 1.00 55.72 105 SER A CA 1
ATOM 820 C C . SER A 1 105 ? 6.510 -0.544 9.903 1.00 55.72 105 SER A C 1
ATOM 822 O O . SER A 1 105 ? 5.803 0.460 9.883 1.00 55.72 105 SER A O 1
ATOM 824 N N . ASP A 1 106 ? 6.283 -1.567 9.079 1.00 60.59 106 ASP A N 1
ATOM 825 C CA . ASP A 1 106 ? 5.314 -1.535 7.975 1.00 60.59 106 ASP A CA 1
ATOM 826 C C . ASP A 1 106 ? 3.836 -1.690 8.400 1.00 60.59 106 ASP A C 1
ATOM 828 O O . ASP A 1 106 ? 2.940 -1.6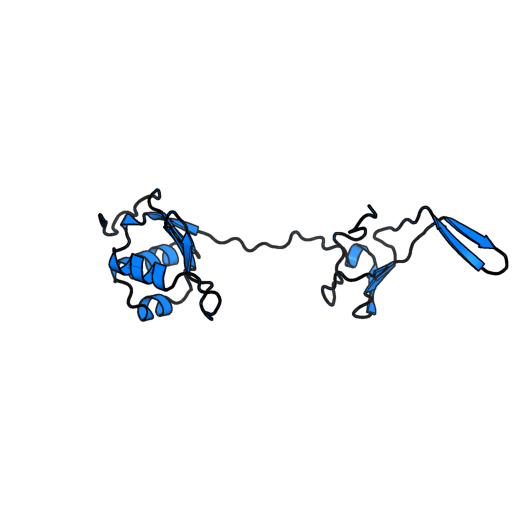13 7.559 1.00 60.59 106 ASP A O 1
ATOM 832 N N . ILE A 1 107 ? 3.548 -1.913 9.691 1.00 72.50 107 ILE A N 1
ATOM 833 C CA . ILE A 1 107 ? 2.203 -2.321 10.137 1.00 72.50 107 ILE A CA 1
ATOM 834 C C . ILE A 1 107 ? 1.296 -1.135 10.494 1.00 72.50 107 ILE A C 1
ATOM 836 O O . ILE A 1 107 ? 0.097 -1.200 10.226 1.00 72.50 107 ILE A O 1
ATOM 840 N N . ILE A 1 108 ? 1.814 -0.055 11.094 1.00 74.56 108 ILE A N 1
ATOM 841 C CA . ILE A 1 108 ? 0.993 1.070 11.579 1.00 74.56 108 ILE A CA 1
ATOM 842 C C . ILE A 1 108 ? 1.622 2.406 11.187 1.00 74.56 108 ILE A C 1
ATOM 844 O O . ILE A 1 108 ? 2.714 2.755 11.633 1.00 74.56 108 ILE A O 1
ATOM 848 N N . ILE A 1 109 ? 0.877 3.215 10.440 1.00 78.81 109 ILE A N 1
ATOM 849 C CA . ILE A 1 109 ? 1.239 4.591 10.105 1.00 78.81 109 ILE A CA 1
ATOM 850 C C . ILE A 1 109 ? 0.258 5.525 10.811 1.00 78.81 109 ILE A C 1
ATOM 852 O O . ILE A 1 109 ? -0.935 5.538 10.506 1.00 78.81 109 ILE A O 1
ATOM 856 N N . SER A 1 110 ? 0.763 6.319 11.755 1.00 75.75 110 SER A N 1
ATOM 857 C CA . SER A 1 110 ? -0.014 7.395 12.376 1.00 75.75 110 SER A CA 1
ATOM 858 C C . SER A 1 110 ? -0.050 8.615 11.454 1.00 75.75 110 SER A C 1
ATOM 860 O O . SER A 1 110 ? 0.962 9.011 10.874 1.00 75.75 110 SER A O 1
ATOM 862 N N . HIS A 1 111 ? -1.228 9.212 11.307 1.00 72.25 111 HIS A N 1
ATOM 863 C CA . HIS A 1 111 ? -1.461 10.433 10.546 1.00 72.25 111 HIS A CA 1
ATOM 864 C C . HIS A 1 111 ? -2.277 11.412 11.398 1.00 72.25 111 HIS A C 1
ATOM 866 O O . HIS A 1 111 ? -2.983 11.014 12.319 1.00 72.25 111 HIS A O 1
ATOM 872 N N . TYR A 1 112 ? -2.261 12.703 11.053 1.00 74.56 112 TYR A N 1
ATOM 873 C CA . TYR A 1 112 ? -2.947 13.770 11.806 1.00 74.56 112 TYR A CA 1
ATOM 874 C C . TYR A 1 112 ? -4.443 13.506 12.102 1.00 74.56 112 TYR A C 1
ATOM 876 O O . TYR A 1 112 ? -5.013 14.120 12.996 1.00 74.56 112 TYR A O 1
ATOM 884 N N . ALA A 1 113 ? -5.087 12.601 11.358 1.00 76.38 113 ALA A N 1
ATOM 885 C CA . ALA A 1 113 ? -6.512 12.296 11.475 1.00 76.38 113 ALA A CA 1
ATOM 886 C C . ALA A 1 113 ? -6.827 10.831 11.848 1.00 76.38 113 ALA A C 1
ATOM 888 O O . ALA A 1 113 ? -8.004 10.469 11.844 1.00 76.38 113 ALA A O 1
ATOM 889 N N . GLY A 1 114 ? -5.819 9.998 12.150 1.00 87.88 114 GLY A N 1
ATOM 890 C CA . GLY A 1 114 ? -6.006 8.604 12.567 1.00 87.88 114 GLY A CA 1
ATOM 891 C C . GLY A 1 114 ? -4.860 7.676 12.151 1.00 87.88 114 GLY A C 1
ATOM 892 O O . GLY A 1 114 ? -3.712 8.109 12.099 1.00 87.88 114 GLY A O 1
ATOM 893 N N . TRP A 1 115 ? -5.156 6.410 11.853 1.00 92.19 115 TRP A N 1
ATOM 894 C CA . TRP A 1 115 ? -4.141 5.368 11.636 1.00 92.19 115 TRP A CA 1
ATOM 895 C C . TRP A 1 115 ? -4.402 4.580 10.363 1.00 92.19 115 TRP A C 1
ATOM 897 O O . TRP A 1 115 ? -5.535 4.184 10.099 1.00 92.19 115 TRP A O 1
ATOM 907 N N . ILE A 1 116 ? -3.349 4.310 9.603 1.00 91.00 116 ILE A N 1
ATOM 908 C CA . ILE A 1 116 ? -3.365 3.317 8.533 1.00 91.00 116 ILE A CA 1
ATOM 909 C C . ILE A 1 116 ? -2.702 2.068 9.086 1.00 91.00 116 ILE A C 1
ATOM 911 O O . ILE A 1 116 ? -1.584 2.129 9.591 1.00 91.00 116 ILE A O 1
ATOM 915 N N . ILE A 1 117 ? -3.415 0.958 9.011 1.00 90.12 117 ILE A N 1
ATOM 916 C CA . ILE A 1 117 ? -3.012 -0.312 9.582 1.00 90.12 117 ILE A CA 1
ATOM 917 C C . ILE A 1 117 ? -2.971 -1.338 8.458 1.00 90.12 117 ILE A C 1
ATOM 919 O O . ILE A 1 117 ? -3.978 -1.558 7.781 1.00 90.12 117 ILE A O 1
ATOM 923 N N . TRP A 1 118 ? -1.816 -1.966 8.257 1.00 88.75 118 TRP A N 1
ATOM 924 C CA . TRP A 1 118 ? -1.748 -3.193 7.477 1.00 88.75 118 TRP A CA 1
ATOM 925 C C . TRP A 1 118 ? -2.455 -4.284 8.276 1.00 88.75 118 TRP A C 1
ATOM 927 O O . TRP A 1 118 ? -2.154 -4.466 9.455 1.00 88.75 118 TRP A O 1
ATOM 937 N N . VAL A 1 119 ? -3.407 -4.985 7.665 1.00 83.25 119 VAL A N 1
ATOM 938 C CA . VAL A 1 119 ? -4.098 -6.109 8.305 1.00 83.25 119 VAL A CA 1
ATOM 939 C C . VAL A 1 119 ? -3.373 -7.377 7.859 1.00 83.25 119 VAL A C 1
ATOM 941 O O . VAL A 1 119 ? -3.653 -7.875 6.768 1.00 83.25 119 VAL A O 1
ATOM 944 N N . PRO A 1 120 ? -2.353 -7.850 8.603 1.00 68.69 120 PRO A N 1
ATOM 945 C CA . PRO A 1 120 ? -1.666 -9.078 8.240 1.00 68.69 120 PRO A CA 1
ATOM 946 C C . PRO A 1 120 ? -2.629 -10.261 8.336 1.00 68.69 120 PRO A C 1
ATOM 948 O O . PRO A 1 120 ? -3.588 -10.233 9.106 1.00 68.69 120 PRO A O 1
ATOM 951 N N . GLU A 1 121 ? -2.304 -11.339 7.625 1.00 66.31 121 GLU A N 1
ATOM 952 C CA . GLU A 1 121 ? -2.993 -12.631 7.754 1.00 66.31 121 GLU A CA 1
ATOM 953 C C . GLU A 1 121 ? -2.877 -13.234 9.174 1.00 66.31 121 GLU A C 1
ATOM 955 O O . GLU A 1 121 ? -3.535 -14.227 9.471 1.00 66.31 121 GLU A O 1
ATOM 960 N N . SER A 1 122 ? -2.052 -12.665 10.071 1.00 59.34 122 SER A N 1
ATOM 961 C CA . SER A 1 122 ? -1.973 -13.077 11.475 1.00 59.34 122 SER A CA 1
ATOM 962 C C . SER A 1 122 ? -2.283 -11.937 12.452 1.00 59.34 122 SER A C 1
ATOM 964 O O . SER A 1 122 ? -1.551 -10.959 12.601 1.00 59.34 122 SER A O 1
ATOM 966 N N . SER A 1 123 ? -3.366 -12.108 13.210 1.00 71.44 123 SER A N 1
ATOM 967 C CA . SER A 1 123 ? -3.770 -11.231 14.315 1.00 71.44 123 SER A CA 1
ATOM 968 C C . SER A 1 123 ? -2.779 -11.204 15.492 1.00 71.44 123 SER A C 1
ATOM 970 O O . SER A 1 123 ? -2.908 -10.369 16.386 1.00 71.44 123 SER A O 1
ATOM 972 N N . GLU A 1 124 ? -1.771 -12.081 15.478 1.00 82.75 124 GLU A N 1
ATOM 973 C CA . GLU A 1 124 ? -0.815 -12.326 16.563 1.00 82.75 124 GLU A CA 1
ATOM 974 C C . GLU A 1 124 ? -0.045 -11.067 16.992 1.00 82.75 124 GLU A C 1
ATOM 976 O O . GLU A 1 124 ? 0.183 -10.856 18.181 1.00 82.75 124 GLU A O 1
ATOM 981 N N . PHE A 1 125 ? 0.306 -10.180 16.053 1.00 84.88 125 PHE A N 1
ATOM 982 C CA . PHE A 1 125 ? 0.963 -8.913 16.393 1.00 84.88 125 PHE A CA 1
ATOM 983 C C . PHE A 1 125 ? 0.103 -8.060 17.338 1.00 84.88 125 PHE A C 1
ATOM 985 O O . PHE A 1 125 ? 0.575 -7.613 18.383 1.00 84.88 125 PHE A O 1
ATOM 992 N N . PHE A 1 126 ? -1.174 -7.870 17.005 1.00 87.12 126 PHE A N 1
ATOM 993 C CA . PHE A 1 126 ? -2.090 -7.058 17.808 1.00 87.12 126 PHE A CA 1
ATOM 994 C C . PHE A 1 126 ? -2.498 -7.752 19.112 1.00 87.12 126 PHE A C 1
ATOM 996 O O . PHE A 1 126 ? -2.720 -7.082 20.120 1.00 87.12 126 PHE A O 1
ATOM 1003 N N . GLU A 1 127 ? -2.527 -9.085 19.126 1.00 88.44 127 GLU A N 1
ATOM 1004 C CA . GLU A 1 127 ? -2.697 -9.866 20.356 1.00 88.44 127 GLU A CA 1
ATOM 1005 C C . GLU A 1 127 ? -1.512 -9.662 21.309 1.00 88.44 127 GLU A C 1
ATOM 1007 O O . GLU A 1 127 ? -1.714 -9.398 22.494 1.00 88.44 127 GLU A O 1
ATOM 1012 N N . ASN A 1 128 ? -0.281 -9.676 20.791 1.00 88.12 128 ASN A N 1
ATOM 1013 C CA . ASN A 1 128 ? 0.932 -9.429 21.575 1.00 88.12 128 ASN A CA 1
ATOM 1014 C C . ASN A 1 128 ? 1.035 -7.983 22.084 1.00 88.12 128 ASN A C 1
ATOM 1016 O O . ASN A 1 128 ? 1.573 -7.751 23.166 1.00 88.12 128 ASN A O 1
ATOM 1020 N N . LEU A 1 129 ? 0.479 -7.015 21.347 1.00 88.06 129 LEU A N 1
ATOM 1021 C CA . LEU A 1 129 ? 0.309 -5.640 21.833 1.00 88.06 129 LEU A CA 1
ATOM 1022 C C . LEU A 1 129 ? -0.752 -5.518 22.941 1.00 88.06 129 LEU A C 1
ATOM 1024 O O . LEU A 1 129 ? -0.864 -4.466 23.573 1.00 88.06 129 LEU A O 1
ATOM 1028 N N . GLY A 1 130 ? -1.535 -6.573 23.183 1.00 93.31 130 GLY A N 1
ATOM 1029 C CA . GLY A 1 130 ? -2.616 -6.571 24.161 1.00 93.31 130 GLY A CA 1
ATOM 1030 C C . GLY A 1 130 ? -3.769 -5.660 23.754 1.00 93.31 130 GLY A C 1
ATOM 1031 O O . GLY A 1 130 ? -4.330 -4.974 24.611 1.00 93.31 130 GLY A O 1
ATOM 1032 N N . MET A 1 131 ? -4.086 -5.588 22.459 1.00 94.44 131 MET A N 1
ATOM 1033 C CA . MET A 1 131 ? -5.233 -4.817 21.969 1.00 94.44 131 MET A CA 1
ATOM 1034 C C . MET A 1 131 ? -6.552 -5.385 22.507 1.00 94.44 131 MET A C 1
ATOM 1036 O O . MET A 1 131 ? -6.673 -6.588 22.744 1.00 94.44 131 MET A O 1
ATOM 1040 N N . SER A 1 132 ? -7.552 -4.522 22.703 1.00 96.00 132 SER A N 1
ATOM 1041 C CA . SER A 1 132 ? -8.846 -4.956 23.240 1.00 96.00 132 SER A CA 1
ATOM 1042 C C . SER A 1 132 ? -9.596 -5.932 22.323 1.00 96.00 132 SER A C 1
ATOM 1044 O O . SER A 1 132 ? -9.445 -5.914 21.100 1.00 96.00 132 SER A O 1
ATOM 1046 N N . ASP A 1 133 ? -10.503 -6.726 22.904 1.00 95.56 133 ASP A N 1
ATOM 1047 C CA . ASP A 1 133 ? -11.404 -7.608 22.145 1.00 95.56 133 ASP A CA 1
ATOM 1048 C C . ASP A 1 133 ? -12.236 -6.846 21.098 1.00 95.56 133 ASP A C 1
ATOM 1050 O O . ASP A 1 133 ? -12.524 -7.379 20.024 1.00 95.56 133 ASP A O 1
ATOM 1054 N N . ASP A 1 134 ? -12.613 -5.594 21.390 1.00 95.62 134 ASP A N 1
ATOM 1055 C CA . ASP A 1 134 ? -13.352 -4.731 20.463 1.00 95.62 134 ASP A CA 1
ATOM 1056 C C . ASP A 1 134 ? -12.494 -4.389 19.227 1.00 95.62 134 ASP A C 1
ATOM 1058 O O . ASP A 1 134 ? -12.983 -4.467 18.094 1.00 95.62 134 ASP A O 1
ATOM 1062 N N . PHE A 1 135 ? -11.202 -4.102 19.421 1.00 94.81 135 PHE A N 1
ATOM 1063 C CA . PHE A 1 135 ? -10.258 -3.877 18.325 1.00 94.81 135 PHE A CA 1
ATOM 1064 C C . PHE A 1 135 ? -9.979 -5.157 17.527 1.00 94.81 135 PHE A C 1
ATOM 1066 O O . PHE A 1 135 ? -10.043 -5.154 16.296 1.00 94.81 135 PHE A O 1
ATOM 1073 N N . MET A 1 136 ? -9.746 -6.281 18.209 1.00 94.31 136 MET A N 1
ATOM 1074 C CA . MET A 1 136 ? -9.523 -7.569 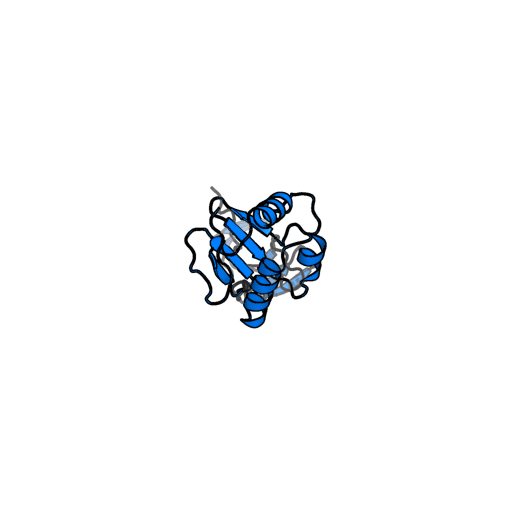17.543 1.00 94.31 136 MET A CA 1
ATOM 1075 C C . MET A 1 136 ? -10.741 -7.995 16.718 1.00 94.31 136 MET A C 1
ATOM 1077 O O . MET A 1 136 ? -10.610 -8.528 15.614 1.00 94.31 136 MET A O 1
ATOM 1081 N N . ARG A 1 137 ? -11.950 -7.716 17.215 1.00 94.44 137 ARG A N 1
ATOM 1082 C CA . ARG A 1 137 ? -13.190 -7.944 16.470 1.00 94.44 137 ARG A CA 1
ATOM 1083 C C . ARG A 1 137 ? -13.287 -7.061 15.227 1.00 94.44 137 ARG A C 1
ATOM 1085 O O . ARG A 1 137 ? -13.740 -7.551 14.195 1.00 94.44 137 ARG A O 1
ATOM 1092 N N . LEU A 1 138 ? -12.875 -5.795 15.310 1.00 94.56 138 LEU A N 1
ATOM 1093 C CA . LEU A 1 138 ? -12.799 -4.908 14.150 1.00 94.56 138 LEU A CA 1
ATOM 1094 C C . LEU A 1 138 ? -11.848 -5.472 13.083 1.00 94.56 138 LEU A C 1
ATOM 1096 O O . LEU A 1 138 ? -12.255 -5.578 11.927 1.00 94.56 138 LEU A O 1
ATOM 1100 N N . LEU A 1 139 ? -10.638 -5.899 13.464 1.00 93.38 139 LEU A N 1
ATOM 1101 C CA . LEU A 1 139 ? -9.679 -6.496 12.525 1.00 93.38 139 LEU A CA 1
ATOM 1102 C C . LEU A 1 139 ? -10.249 -7.725 11.817 1.00 93.38 139 LEU A C 1
ATOM 1104 O O . LEU A 1 139 ? -10.186 -7.799 10.595 1.00 93.38 139 LEU A O 1
ATOM 1108 N N . ARG A 1 140 ? -10.898 -8.635 12.554 1.00 92.25 140 ARG A N 1
ATOM 1109 C CA . ARG A 1 140 ? -11.538 -9.823 11.962 1.00 92.25 140 ARG A CA 1
ATOM 1110 C C . ARG A 1 140 ? -12.642 -9.467 10.968 1.00 92.25 140 ARG A C 1
ATOM 1112 O O . ARG A 1 140 ? -12.819 -10.169 9.979 1.00 92.25 140 ARG A O 1
ATOM 1119 N N . ILE A 1 141 ? -13.403 -8.394 11.213 1.00 92.88 141 ILE A N 1
ATOM 1120 C CA . ILE A 1 141 ? -14.418 -7.922 10.256 1.00 92.88 141 ILE A CA 1
ATOM 1121 C C . ILE A 1 141 ? -13.744 -7.446 8.969 1.00 92.88 141 ILE A C 1
ATOM 1123 O O . ILE A 1 141 ? -14.180 -7.837 7.888 1.00 92.88 141 ILE A O 1
ATOM 1127 N N . VAL A 1 142 ? -12.688 -6.639 9.089 1.00 92.94 142 VAL A N 1
ATOM 1128 C CA . VAL A 1 142 ? -11.920 -6.122 7.947 1.00 92.94 142 VAL A CA 1
ATOM 1129 C C . VAL A 1 142 ? -11.310 -7.276 7.143 1.00 92.94 142 VAL A C 1
ATOM 1131 O O . VAL A 1 142 ? -11.537 -7.365 5.938 1.00 92.94 142 VAL A O 1
ATOM 1134 N N . GLU A 1 143 ? -10.654 -8.214 7.823 1.00 91.06 143 GLU A N 1
ATOM 1135 C CA . GLU A 1 143 ? -10.072 -9.422 7.232 1.00 91.06 143 GLU A CA 1
ATOM 1136 C C . GLU A 1 143 ? -11.136 -10.282 6.528 1.00 91.06 143 GLU A C 1
ATOM 1138 O O . GLU A 1 143 ? -10.998 -10.615 5.353 1.00 91.06 143 GLU A O 1
ATOM 1143 N N . SER A 1 144 ? -12.260 -10.575 7.197 1.00 90.94 144 SER A N 1
ATOM 1144 C CA . SER A 1 144 ? -13.358 -11.364 6.611 1.00 90.94 144 SER A CA 1
ATOM 1145 C C . SER A 1 144 ? -14.027 -10.687 5.407 1.00 90.94 144 SER A C 1
ATOM 1147 O O . SER A 1 144 ? -14.655 -11.359 4.589 1.00 90.94 144 SER A O 1
ATOM 1149 N N . GLY A 1 145 ? -13.891 -9.362 5.296 1.00 91.69 145 GLY A N 1
ATOM 1150 C CA . GLY A 1 145 ? -14.335 -8.572 4.151 1.00 91.69 145 GLY A CA 1
ATOM 1151 C C . GLY A 1 145 ? -13.371 -8.607 2.962 1.00 91.69 145 GLY A C 1
ATOM 1152 O O . GLY A 1 145 ? -13.704 -8.048 1.921 1.00 91.69 145 GLY A O 1
ATOM 1153 N N . GLY A 1 146 ? -12.207 -9.253 3.098 1.00 91.19 146 GLY A N 1
ATOM 1154 C CA . GLY A 1 146 ? -11.175 -9.325 2.062 1.00 91.19 146 GLY A CA 1
ATOM 1155 C C . GLY A 1 146 ? -10.325 -8.059 1.939 1.00 91.19 146 GLY A C 1
ATOM 1156 O O . GLY A 1 146 ? -9.659 -7.871 0.924 1.00 91.19 146 GLY A O 1
ATOM 1157 N N . PHE A 1 147 ? -10.355 -7.179 2.942 1.00 92.75 147 PHE A N 1
ATOM 1158 C CA . PHE A 1 147 ? -9.537 -5.971 2.961 1.00 92.75 147 PHE A CA 1
ATOM 1159 C C . PHE A 1 147 ? -8.161 -6.279 3.549 1.00 92.75 147 PHE A C 1
ATOM 1161 O O . PHE A 1 147 ? -8.047 -6.903 4.603 1.00 92.75 147 PHE A O 1
ATOM 1168 N N . THR A 1 148 ? -7.116 -5.786 2.895 1.00 90.69 148 THR A N 1
ATOM 1169 C CA . THR A 1 148 ? -5.721 -5.957 3.331 1.00 90.69 148 THR A CA 1
ATOM 1170 C C . THR A 1 148 ? -5.238 -4.786 4.185 1.00 90.69 148 THR A C 1
ATOM 1172 O O . THR A 1 148 ? -4.193 -4.861 4.828 1.00 90.69 148 THR A O 1
ATOM 1175 N N . MET A 1 149 ? -5.984 -3.677 4.186 1.00 92.06 149 MET A N 1
ATOM 1176 C CA . MET A 1 149 ? -5.660 -2.473 4.944 1.00 92.06 149 MET A CA 1
ATOM 1177 C C . MET A 1 149 ? -6.885 -1.923 5.675 1.00 92.06 149 MET A C 1
ATOM 1179 O O . MET A 1 149 ? -8.013 -1.980 5.184 1.00 92.06 149 MET A O 1
ATOM 1183 N N . LEU A 1 150 ? -6.643 -1.323 6.836 1.00 93.62 150 LEU A N 1
ATOM 1184 C CA . LEU A 1 150 ? -7.621 -0.601 7.635 1.00 93.62 150 LEU A CA 1
ATOM 1185 C C . LEU A 1 150 ? -7.163 0.849 7.790 1.00 93.62 150 LEU A C 1
ATOM 1187 O O . LEU A 1 150 ? -6.123 1.119 8.382 1.00 93.62 150 LEU A O 1
ATOM 1191 N N . TYR A 1 151 ? -7.959 1.791 7.295 1.00 94.62 151 TYR A N 1
ATOM 1192 C CA . TYR A 1 151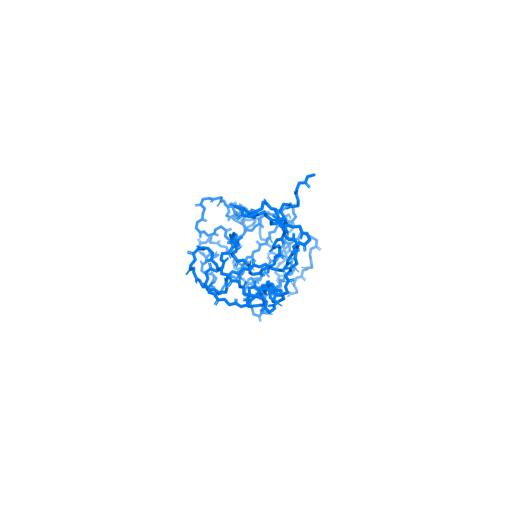 ? -7.778 3.211 7.550 1.00 94.62 151 TYR A CA 1
ATOM 1193 C C . TYR A 1 151 ? -8.798 3.701 8.581 1.00 94.62 151 TYR A C 1
ATOM 1195 O O . TYR A 1 151 ? -9.997 3.808 8.308 1.00 94.62 151 TYR A O 1
ATOM 1203 N N . LEU A 1 152 ? -8.297 4.014 9.773 1.00 94.62 152 LEU A N 1
ATOM 1204 C CA . LEU A 1 152 ? -9.046 4.595 10.875 1.00 94.62 152 LEU A CA 1
ATOM 1205 C C . LEU A 1 152 ? -9.006 6.117 10.794 1.00 94.62 152 LEU A C 1
ATOM 1207 O O . LEU A 1 152 ? -7.925 6.699 10.787 1.00 94.62 152 LEU A O 1
ATOM 1211 N N . SER A 1 153 ? -10.169 6.767 10.765 1.00 94.69 153 SER A N 1
ATOM 1212 C CA . SER A 1 153 ? -10.266 8.233 10.712 1.00 94.69 153 SER A CA 1
ATOM 1213 C C . SER A 1 153 ? -11.456 8.764 11.504 1.00 94.69 153 SER A C 1
ATOM 1215 O O . SER A 1 153 ? -12.533 8.173 11.485 1.00 94.69 153 SER A O 1
ATOM 1217 N N . GLY A 1 154 ? -11.307 9.911 12.170 1.00 91.31 154 GLY A N 1
ATOM 1218 C CA . GLY A 1 154 ? -12.410 10.534 12.918 1.00 91.31 154 GLY A CA 1
ATOM 1219 C C . GLY A 1 154 ? -13.621 10.903 12.047 1.00 91.31 154 GLY A C 1
ATOM 1220 O O . GLY A 1 154 ? -14.751 10.916 12.530 1.00 91.31 154 GLY A O 1
ATOM 1221 N N . GLY A 1 155 ? -13.403 11.152 10.751 1.00 89.81 155 GLY A N 1
ATOM 1222 C CA . GLY A 1 155 ? -14.461 11.469 9.784 1.00 89.81 155 GLY A CA 1
ATOM 1223 C C . GLY A 1 155 ? -15.048 10.260 9.048 1.00 89.81 155 GLY A C 1
ATOM 1224 O O . GLY A 1 155 ? -15.902 10.440 8.180 1.00 89.81 155 GLY A O 1
ATOM 1225 N N . ALA A 1 156 ? -14.575 9.046 9.329 1.00 94.44 156 ALA A N 1
ATOM 1226 C CA . ALA A 1 156 ? -15.029 7.846 8.637 1.00 94.44 156 ALA A CA 1
ATOM 1227 C C . ALA A 1 156 ? -16.355 7.296 9.205 1.00 94.44 156 ALA A C 1
ATOM 1229 O O . ALA A 1 156 ? -16.719 7.601 10.346 1.00 94.44 156 ALA A O 1
ATOM 1230 N N . PRO A 1 157 ? -17.092 6.474 8.431 1.00 96.12 157 PRO A N 1
ATOM 1231 C CA . PRO A 1 157 ? -18.332 5.849 8.885 1.00 96.12 157 PRO A CA 1
ATOM 1232 C C . PRO A 1 157 ? -18.133 4.869 10.049 1.00 96.12 157 PRO A C 1
ATOM 1234 O O . PRO A 1 157 ? -17.099 4.211 10.169 1.00 96.12 157 PRO A O 1
ATOM 1237 N N . LEU A 1 158 ? -19.165 4.733 10.883 1.00 95.94 158 LEU A N 1
ATOM 1238 C CA . LEU A 1 158 ? -19.250 3.666 11.882 1.00 95.94 158 LEU A CA 1
ATOM 1239 C C . LEU A 1 158 ? -19.732 2.363 11.227 1.00 95.94 158 LEU A C 1
ATOM 1241 O O . LEU A 1 158 ? -20.577 2.376 10.331 1.00 95.94 158 LEU A O 1
ATOM 1245 N N . VAL A 1 159 ? -19.242 1.236 11.726 1.00 94.69 159 VAL A N 1
ATOM 1246 C CA . VAL A 1 159 ? -19.677 -0.113 11.374 1.00 94.69 159 VAL A CA 1
ATOM 1247 C C . VAL A 1 159 ? -20.791 -0.548 12.321 1.00 94.69 159 VAL A C 1
ATOM 1249 O O . VAL A 1 159 ? -20.642 -0.557 13.546 1.00 94.69 159 VAL A O 1
ATOM 1252 N N . ASN A 1 160 ? -21.926 -0.944 11.749 1.00 94.44 160 ASN A N 1
ATOM 1253 C CA . ASN A 1 160 ? -23.055 -1.453 12.521 1.00 94.44 160 ASN A CA 1
ATOM 1254 C C . ASN A 1 160 ? -22.668 -2.712 13.309 1.00 94.44 160 ASN A C 1
ATOM 1256 O O . ASN A 1 160 ? -22.053 -3.632 12.776 1.00 94.44 160 ASN A O 1
ATOM 1260 N N . GLY A 1 161 ? -23.074 -2.774 14.578 1.00 91.81 161 GLY A N 1
ATOM 1261 C CA . GLY A 1 161 ? -22.811 -3.923 15.449 1.00 91.81 161 GLY A CA 1
ATOM 1262 C C . GLY A 1 161 ? -21.441 -3.915 16.134 1.00 91.81 161 GLY A C 1
ATOM 1263 O O . GLY A 1 161 ? -21.202 -4.781 16.980 1.00 91.81 161 GLY A O 1
ATOM 1264 N N . LEU A 1 162 ? -20.579 -2.939 15.829 1.00 93.94 162 LEU A N 1
ATOM 1265 C CA . LEU A 1 162 ? -19.399 -2.636 16.635 1.00 93.94 162 LEU A CA 1
ATOM 1266 C C . LEU A 1 162 ? -19.721 -1.600 17.712 1.00 93.94 162 LEU A C 1
ATOM 1268 O O . LEU A 1 162 ? -20.567 -0.717 17.537 1.00 93.94 162 LEU A O 1
ATOM 1272 N N . ARG A 1 163 ? -19.032 -1.717 18.849 1.00 95.38 163 ARG A N 1
ATOM 1273 C CA . ARG A 1 163 ? -19.173 -0.785 19.966 1.00 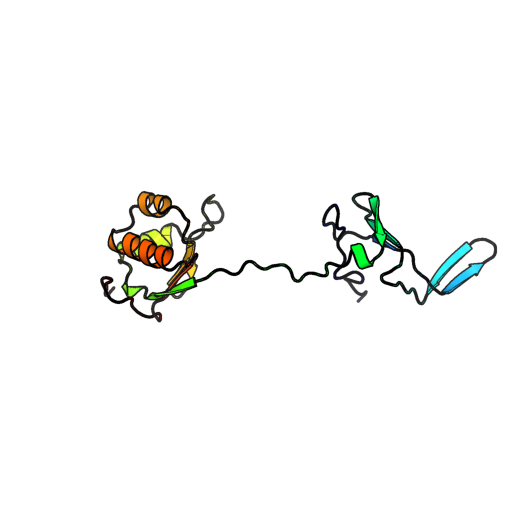95.38 163 ARG A CA 1
ATOM 1274 C C . ARG A 1 163 ? -18.653 0.594 19.570 1.00 95.38 163 ARG A C 1
ATOM 1276 O O . ARG A 1 163 ? -17.660 0.704 18.859 1.00 95.38 163 ARG A O 1
ATOM 1283 N N . LYS A 1 164 ? -19.332 1.639 20.043 1.00 96.06 164 LYS A N 1
ATOM 1284 C CA . LYS A 1 164 ? -18.916 3.032 19.873 1.00 96.06 164 LYS A CA 1
ATOM 1285 C C . LYS A 1 164 ? -18.333 3.573 21.177 1.00 96.06 164 LYS A C 1
ATOM 1287 O O . LYS A 1 164 ? -18.948 3.414 22.232 1.00 96.06 164 LYS A O 1
ATOM 1292 N N . PHE A 1 165 ? -17.207 4.261 21.072 1.00 94.12 165 PHE A N 1
ATOM 1293 C CA . PHE A 1 165 ? -16.553 5.005 22.140 1.00 94.12 165 PHE A CA 1
ATOM 1294 C C . PHE A 1 165 ? -16.653 6.516 21.878 1.00 94.12 165 PHE A C 1
ATOM 1296 O O . PHE A 1 165 ? -16.898 6.951 20.750 1.00 94.12 165 PHE A O 1
ATOM 1303 N N . SER A 1 166 ? -16.552 7.316 22.939 1.00 87.50 166 SER A N 1
ATOM 1304 C CA . SER A 1 166 ? -16.751 8.771 22.908 1.00 87.50 166 SER A CA 1
ATOM 1305 C C . SER A 1 166 ? -15.656 9.493 23.693 1.00 87.50 166 SER A C 1
ATOM 1307 O O . SER A 1 166 ? -15.954 10.179 24.674 1.00 87.50 166 SER A O 1
ATOM 1309 N N . TRP A 1 167 ? -14.411 9.260 23.299 1.00 84.69 167 TRP A N 1
ATOM 1310 C CA . TRP A 1 167 ? -13.244 9.988 23.789 1.00 84.69 167 TRP A CA 1
ATOM 1311 C C . TRP A 1 167 ? -12.728 10.927 22.695 1.00 84.69 167 TRP A C 1
ATOM 1313 O O . TRP A 1 167 ? -12.998 10.640 21.502 1.00 84.69 167 TRP A O 1
#

=== Feature glossary ===
Legend for the data blocks above and below:

— What the protein is —

The amino-acid sequence is the protein's primary structure: the linear order of residues from the N-terminus to the C-terminus, written in one-letter code. Everything else here — the 3D coordinates, the secondary structure, the domain annotations — is ultimately a consequence of this string.

Functional annotations link the protein to curated databases. InterPro entries identify conserved domains and families by matching the sequence against member-database signatures (Pfam, PROSITE, CDD, …). Gene Ontology (GO) terms describe molecular function, biological process, and cellular component in a controlled vocabulary. CATH places the structure in a hierarchical fold classification (Class/Architecture/Topology/Homologous-superfamily). The organism is the source species.

— Where its atoms are —

Atomic coordinates in PDBx/mmCIF format — the same representation the Protein Data Bank distributes. Each line of the _atom_site loop places one backbone atom in Cartesian space (units: ångströms, origin: arbitrary).

The six renders are orthographic views along the three Cartesian axes in both directions. Representation (cartoon, sticks, or surface) and color scheme (sequence-rainbow or by-chain) vary across proteins so the training set covers all the common visualization conventions.

— Local backbone conformation —

Eight-state secondary structure (DSSP): H is the canonical α-helix, G the tighter 3₁₀-helix, I the wider π-helix; E/B are β-structure, T and S are turns and bends, and '-' is everything else. DSSP derives these from the pattern of main-chain N–H···O=C hydrogen bonds, not from the sequence.

Three-state secondary structure (P-SEA) collapses the eight DSSP classes into helix (a), strand (b), and coil (c). P-SEA assigns these from Cα geometry alone — distances and angles — without requiring backbone oxygens, so it works on any Cα trace.

φ (phi) and ψ (psi) are the two rotatable backbone dihedrals per residue: φ is the C(i-1)–N–Cα–C torsion, ψ is the N–Cα–C–N(i+1) torsion, both in degrees on (−180°, 180°]. α-helical residues cluster near (−60°, −45°); β-strand residues near (−120°, +130°). A Ramachandran plot is simply a scatter of (φ, ψ) for every residue.

— Global shape and packing —

The geometric summary reports three shape descriptors. Rg (radius of gyration) measures how spread out the Cα atoms are about their centre of mass; compact globular proteins have small Rg, elongated or unfolded ones large. Cα contacts (<8 Å, |i−j|>4) count long-range residue pairs in spatial proximity — high for tightly packed folds, near zero for rods or random coil. The bounding-box extents give the protein's footprint along x, y, z in Å.

SASA measures how much of the protein is reachable by solvent. It is computed by rolling a water-sized probe over the atomic surface and summing the exposed area (Å²). Per-residue SASA distinguishes core (buried, low SASA) from surface (exposed, high SASA) residues; total SASA is a whole-molecule size measure.

Plot images: a contact map (which residues are close in 3D, as an N×N binary image), a Ramachandran scatter (backbone torsion angles, revealing secondary-structure composition at a glance), and — for AlphaFold structures — a PAE heatmap (pairwise prediction confidence).

— Structural neighborhood —

A 3Di character summarizes, for each residue, the relative orientation of the Cα frame of its nearest spatial neighbor. Because it encodes fold topology rather than chemistry, 3Di alignments detect remote structural similarity that sequence alignment misses.

The Foldseek neighbor list gives the closest experimentally determined structures in the PDB, ranked by structural alignment. TM-score near 1 means near-identical fold; near 0.3 means only rough topology match. This is how one finds what a novel AlphaFold prediction most resembles in the solved-structure universe.

— Confidence and disorder —

For AlphaFold models, the B-factor field carries pLDDT — the model's own estimate of local accuracy on a 0–100 scale. Regions with pLDDT<50 should be treated as essentially unmodeled; they often correspond to intrinsically disordered segments.

Crystallographic B-factors measure how much each atom's electron density is smeared out, in Å². They rise in mobile loops and surface residues and fall in the buried interior. In AlphaFold models this column is repurposed to hold pLDDT instead.

Predicted Aligned Error (PAE) is an AlphaFold confidence matrix: entry (i, j) is the expected error in the position of residue j, in ångströms, when the prediction is superimposed on the true structure at residue i. Low PAE within a block of residues means that block is internally rigid and well-predicted; high PAE between two blocks means their relative placement is uncertain even if each block individually is confident.